Protein AF-A0A699SJ76-F1 (afdb_monomer_lite)

Sequence (118 aa):
DVRFDAKQRRVILQDGEIFVETGSHDDPRPFIVETDEGSMRALGTKFLVKRADDGTLLSVLQSAVAAHPQAADTEMILREGQQMLIQRHSLGPMLALAPGTDAWMRGGLEGVDADLAG

pLDDT: mean 82.83, std 18.73, range [30.7, 98.25]

InterPro domains:
  IPR006860 FecR protein [PF04773] (3-65)
  IPR012373 Fe(2+)-dicitrate sensor, transmembrane component [PTHR30273] (3-109)

Foldseek 3Di:
DWDDDPQAGEAEDEAAKDKDQDDDPPDVHWYWYDYQFWIKTDPHAIWMWHQDPQAIKIAGQAAWIWIDTQQDDDIDIDHHQWMWGGGNHDIGDIDGDDPCPCVVVVVDPPDDPPDDDD

Radius of gyration: 14.31 Å; chains: 1; bounding box: 29×28×50 Å

Secondary structure (DSSP, 8-state):
-EEE-SS-EEEE--SSEEEEE---TT--SPEEEE-SSEEEEESS-EEEEEEETTEEEEEEEESEEEEEETTS---EEEETTEEEEEETTEE---EEPPTTTTGGGGT-----------

Structure (mmCIF, N/CA/C/O backbone):
data_AF-A0A699SJ76-F1
#
_entry.id   AF-A0A699SJ76-F1
#
loop_
_atom_site.group_PDB
_atom_site.id
_atom_site.type_symbol
_atom_site.label_atom_id
_atom_site.label_alt_id
_atom_site.label_comp_id
_atom_site.label_asym_id
_atom_site.label_entity_id
_atom_site.label_seq_id
_atom_site.pdbx_PDB_ins_code
_atom_site.Cartn_x
_atom_site.Cartn_y
_atom_site.Cartn_z
_atom_site.occupancy
_atom_site.B_iso_or_equiv
_atom_site.auth_seq_id
_atom_site.auth_comp_id
_atom_site.auth_asym_id
_atom_site.auth_atom_id
_atom_site.pdbx_PDB_model_num
ATOM 1 N N . ASP A 1 1 ? -6.306 -12.095 -5.006 1.00 59.28 1 ASP A N 1
ATOM 2 C CA . ASP A 1 1 ? -6.164 -12.398 -6.450 1.00 59.28 1 ASP A CA 1
ATOM 3 C C . ASP A 1 1 ? -5.015 -11.548 -6.974 1.00 59.28 1 ASP A C 1
ATOM 5 O O . ASP A 1 1 ? -4.923 -10.388 -6.587 1.00 59.28 1 ASP A O 1
ATOM 9 N N . VAL A 1 2 ? -4.101 -12.098 -7.771 1.00 51.84 2 VAL A N 1
ATOM 10 C CA . VAL A 1 2 ? -2.972 -11.331 -8.324 1.00 51.84 2 VAL A CA 1
ATOM 11 C C . VAL A 1 2 ? -3.177 -11.227 -9.826 1.00 51.84 2 VAL A C 1
ATOM 13 O O . VAL A 1 2 ? -3.180 -12.239 -10.524 1.00 51.84 2 VAL A O 1
ATOM 16 N N . ARG A 1 3 ? -3.356 -10.002 -10.325 1.00 56.31 3 ARG A N 1
ATOM 17 C CA . ARG A 1 3 ? -3.606 -9.736 -11.743 1.00 56.31 3 ARG A CA 1
ATOM 18 C C . ARG A 1 3 ? -2.479 -8.898 -12.308 1.00 56.31 3 ARG A C 1
ATOM 20 O O . ARG A 1 3 ? -2.381 -7.699 -12.071 1.00 56.31 3 ARG A O 1
ATOM 27 N N . PHE A 1 4 ? -1.641 -9.529 -13.111 1.00 54.41 4 PHE A N 1
ATOM 28 C CA . PHE A 1 4 ? -0.688 -8.809 -13.939 1.00 54.41 4 PHE A CA 1
ATOM 29 C C . PHE A 1 4 ? -1.367 -8.483 -15.266 1.00 54.41 4 PHE A C 1
ATOM 31 O O . PHE A 1 4 ? -1.824 -9.390 -15.961 1.00 54.41 4 PHE A O 1
ATOM 38 N N . ASP A 1 5 ? -1.447 -7.204 -15.619 1.00 57.88 5 ASP A N 1
ATOM 39 C CA . ASP A 1 5 ? -1.862 -6.784 -16.955 1.00 57.88 5 ASP A CA 1
ATOM 40 C C . ASP A 1 5 ? -0.675 -6.138 -17.701 1.00 57.88 5 ASP A C 1
ATOM 42 O O . ASP A 1 5 ? 0.425 -5.964 -17.163 1.00 57.88 5 ASP A O 1
ATOM 46 N N . ALA A 1 6 ? -0.857 -5.832 -18.987 1.00 60.00 6 ALA A N 1
ATOM 47 C CA . ALA A 1 6 ? 0.210 -5.272 -19.818 1.00 60.00 6 ALA A CA 1
ATOM 48 C C . ALA A 1 6 ? 0.655 -3.856 -19.386 1.00 60.00 6 ALA A C 1
ATOM 50 O O . ALA A 1 6 ? 1.709 -3.397 -19.819 1.00 60.00 6 ALA A O 1
ATOM 51 N N . LYS A 1 7 ? -0.126 -3.159 -18.551 1.00 74.62 7 LYS A N 1
ATOM 52 C CA . LYS A 1 7 ? 0.078 -1.757 -18.157 1.00 74.62 7 LYS A CA 1
ATOM 53 C C . LYS A 1 7 ? 0.566 -1.603 -16.715 1.00 74.62 7 LYS A C 1
ATOM 55 O O . LYS A 1 7 ? 1.226 -0.615 -16.416 1.00 74.62 7 LYS A O 1
ATOM 60 N N . GLN A 1 8 ? 0.267 -2.554 -15.834 1.00 80.25 8 GLN A N 1
ATOM 61 C CA . GLN A 1 8 ? 0.563 -2.479 -14.402 1.00 80.25 8 GLN A CA 1
ATOM 62 C C . GLN A 1 8 ? 0.759 -3.870 -13.785 1.00 80.25 8 GLN A C 1
ATOM 64 O O . GLN A 1 8 ? 0.201 -4.878 -14.226 1.00 80.25 8 GLN A O 1
ATOM 69 N N . ARG A 1 9 ? 1.538 -3.911 -12.705 1.00 87.62 9 ARG A N 1
ATOM 70 C CA . ARG A 1 9 ? 1.672 -5.079 -11.834 1.00 87.62 9 ARG A CA 1
ATOM 71 C C . ARG A 1 9 ? 0.716 -4.887 -10.662 1.00 87.62 9 ARG A C 1
ATOM 73 O O . ARG A 1 9 ? 1.009 -4.084 -9.783 1.00 87.62 9 ARG A O 1
ATOM 80 N N . ARG A 1 10 ? -0.440 -5.557 -10.670 1.00 89.50 10 ARG A N 1
ATOM 81 C CA . ARG A 1 10 ? -1.492 -5.331 -9.673 1.00 89.50 10 ARG A CA 1
ATOM 82 C C . ARG A 1 10 ? -1.714 -6.546 -8.774 1.00 89.50 10 ARG A C 1
ATOM 84 O O . ARG A 1 10 ? -1.878 -7.675 -9.235 1.00 89.50 10 ARG A O 1
ATOM 91 N N . VAL A 1 11 ? -1.773 -6.295 -7.475 1.00 90.50 11 VAL A N 1
ATOM 92 C CA . VAL A 1 11 ? -2.158 -7.265 -6.446 1.00 90.50 11 VAL A CA 1
ATOM 93 C C . VAL A 1 11 ? -3.460 -6.791 -5.817 1.00 90.50 11 VAL A C 1
ATOM 95 O O . VAL A 1 11 ? -3.528 -5.654 -5.373 1.00 90.50 11 VAL A O 1
ATOM 98 N N . ILE A 1 12 ? -4.479 -7.649 -5.763 1.00 94.06 12 ILE A N 1
ATOM 99 C CA . ILE A 1 12 ? -5.723 -7.374 -5.035 1.00 94.06 12 ILE A CA 1
ATOM 100 C C . ILE A 1 12 ? -5.686 -8.178 -3.736 1.00 94.06 12 ILE A C 1
ATOM 102 O O . ILE A 1 12 ? -5.793 -9.416 -3.755 1.00 94.06 12 ILE A O 1
ATOM 106 N N . LEU A 1 13 ? -5.518 -7.469 -2.622 1.00 92.31 13 LEU A N 1
ATOM 107 C CA . LEU A 1 13 ? -5.519 -8.023 -1.277 1.00 92.31 13 LEU A CA 1
ATOM 108 C C . LEU A 1 13 ? -6.941 -7.971 -0.716 1.00 92.31 13 LEU A C 1
ATOM 110 O O . LEU A 1 13 ? -7.435 -6.908 -0.357 1.00 92.31 13 LEU A O 1
ATOM 114 N N . GLN A 1 14 ? -7.578 -9.137 -0.651 1.00 91.25 14 GLN A N 1
ATOM 115 C CA . GLN A 1 14 ? -8.941 -9.268 -0.130 1.00 91.25 14 GLN A CA 1
ATOM 116 C C . GLN A 1 14 ? -8.954 -9.351 1.401 1.00 91.25 14 GLN A C 1
ATOM 118 O O . GLN A 1 14 ? -9.773 -8.713 2.052 1.00 91.25 14 GLN A O 1
ATOM 123 N N . ASP A 1 15 ? -8.017 -10.110 1.973 1.00 88.06 15 ASP A N 1
ATOM 124 C CA . ASP A 1 15 ? -7.907 -10.335 3.413 1.00 88.06 15 ASP A CA 1
ATOM 125 C C . ASP A 1 15 ? -6.446 -10.577 3.829 1.00 88.06 15 ASP A C 1
ATOM 127 O O . ASP A 1 15 ? -5.609 -10.921 2.986 1.00 88.06 15 ASP A O 1
ATOM 131 N N . GLY A 1 16 ? -6.153 -10.411 5.120 1.00 90.88 16 GLY A N 1
ATOM 132 C CA . GLY A 1 16 ? -4.851 -10.691 5.718 1.00 90.88 16 GLY A CA 1
ATOM 133 C C . GLY A 1 16 ? -3.809 -9.599 5.477 1.00 90.88 16 GLY A C 1
ATOM 134 O O . GLY A 1 16 ? -4.112 -8.405 5.446 1.00 90.88 16 GLY A O 1
ATOM 135 N N . GLU A 1 17 ? -2.550 -10.005 5.334 1.00 92.19 17 GLU A N 1
ATOM 136 C CA . GLU A 1 17 ? -1.418 -9.094 5.179 1.00 92.19 17 GLU A CA 1
ATOM 137 C C . GLU A 1 17 ? -0.422 -9.586 4.130 1.00 92.19 17 GLU A C 1
ATOM 139 O O . GLU A 1 17 ? -0.268 -10.788 3.902 1.00 92.19 17 GLU A O 1
ATOM 144 N N . ILE A 1 18 ? 0.256 -8.642 3.477 1.00 89.44 18 ILE A N 1
ATOM 145 C CA . ILE A 1 18 ? 1.327 -8.922 2.522 1.00 89.44 18 ILE A CA 1
ATOM 146 C C . ILE A 1 18 ? 2.506 -7.987 2.743 1.00 89.44 18 ILE A C 1
ATOM 148 O O . ILE A 1 18 ? 2.348 -6.784 2.955 1.00 89.44 18 ILE A O 1
ATOM 152 N N . PHE A 1 19 ? 3.703 -8.539 2.593 1.00 91.19 19 PHE A N 1
ATOM 153 C CA . PHE A 1 19 ? 4.914 -7.758 2.404 1.00 91.19 19 PHE A CA 1
ATOM 154 C C . PHE A 1 19 ? 5.251 -7.679 0.922 1.00 91.19 19 PHE A C 1
ATOM 156 O O . PHE A 1 19 ? 5.243 -8.682 0.205 1.00 91.19 19 PHE A O 1
ATOM 163 N N . VAL A 1 20 ? 5.543 -6.467 0.471 1.00 90.94 20 VAL A N 1
ATOM 164 C CA . VAL A 1 20 ? 5.901 -6.174 -0.907 1.00 90.94 20 VAL A CA 1
ATOM 165 C C . VAL A 1 20 ? 7.324 -5.653 -0.933 1.00 90.94 20 VAL A C 1
ATOM 167 O O . VAL A 1 20 ? 7.643 -4.644 -0.311 1.00 90.94 20 VAL A O 1
ATOM 170 N N . GLU A 1 21 ? 8.153 -6.313 -1.730 1.00 90.62 21 GLU A N 1
ATOM 171 C CA . GLU A 1 21 ? 9.466 -5.831 -2.133 1.00 90.62 21 GLU A CA 1
ATOM 172 C C . GLU A 1 21 ? 9.494 -5.753 -3.658 1.00 90.62 21 GLU A C 1
ATOM 174 O O . GLU A 1 21 ? 9.421 -6.766 -4.357 1.00 90.62 21 GLU A O 1
ATOM 179 N N . THR A 1 22 ? 9.555 -4.534 -4.193 1.00 84.31 22 THR A N 1
ATOM 180 C CA . THR A 1 22 ? 9.661 -4.332 -5.640 1.00 84.31 22 THR A CA 1
ATOM 181 C C . THR A 1 22 ? 11.130 -4.305 -6.051 1.00 84.31 22 THR A C 1
ATOM 183 O O . THR A 1 22 ? 11.866 -3.420 -5.617 1.00 84.31 22 THR A O 1
ATOM 186 N N . GLY A 1 23 ? 11.548 -5.252 -6.898 1.00 70.06 23 GLY A N 1
ATOM 187 C CA . GLY A 1 23 ? 12.893 -5.284 -7.488 1.00 70.06 23 GLY A CA 1
ATOM 188 C C . GLY A 1 23 ? 13.173 -4.152 -8.493 1.00 70.06 23 GLY A C 1
ATOM 189 O O . GLY A 1 23 ? 12.299 -3.331 -8.772 1.00 70.06 23 GLY A O 1
ATOM 190 N N . SER A 1 24 ? 14.409 -4.135 -9.016 1.00 58.44 24 SER A N 1
ATOM 191 C CA . SER A 1 24 ? 15.052 -3.072 -9.816 1.00 58.44 24 SER A CA 1
ATOM 192 C C . SER A 1 24 ? 14.197 -2.375 -10.884 1.00 58.44 24 SER A C 1
ATOM 194 O O . SER A 1 24 ? 13.286 -2.949 -11.475 1.00 58.44 24 SER A O 1
ATOM 196 N N . HIS A 1 25 ? 14.583 -1.121 -11.155 1.00 60.03 25 HIS A N 1
ATOM 197 C CA . HIS A 1 25 ? 13.948 -0.102 -12.007 1.00 60.03 25 HIS A CA 1
ATOM 198 C C . HIS A 1 25 ? 13.723 -0.476 -13.493 1.00 60.03 25 HIS A C 1
ATOM 200 O O . HIS A 1 25 ? 13.282 0.373 -14.265 1.00 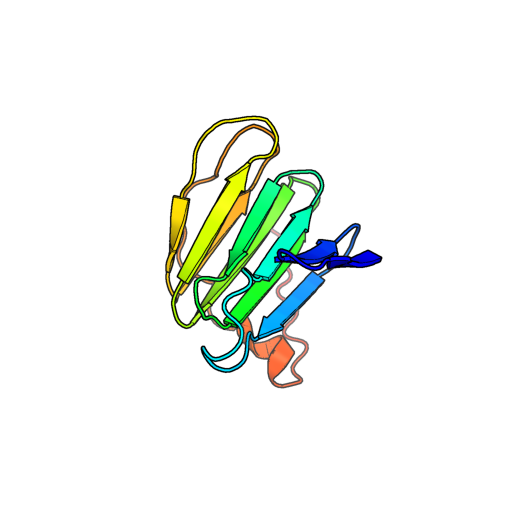60.03 25 HIS A O 1
ATOM 206 N N . ASP A 1 26 ? 14.002 -1.712 -13.909 1.00 68.88 26 ASP A N 1
ATOM 207 C CA . ASP A 1 26 ? 13.987 -2.127 -15.319 1.00 68.88 26 ASP A CA 1
ATOM 208 C C . ASP A 1 26 ? 12.580 -2.461 -15.844 1.00 68.88 26 ASP A C 1
ATOM 210 O O . ASP A 1 26 ? 12.362 -2.495 -17.055 1.00 68.88 26 ASP A O 1
ATOM 214 N N . ASP A 1 27 ? 11.607 -2.681 -14.951 1.00 76.81 27 ASP A N 1
ATOM 215 C CA . ASP A 1 27 ? 10.192 -2.788 -15.322 1.00 76.81 27 ASP A CA 1
ATOM 216 C C . ASP A 1 27 ? 9.475 -1.453 -15.051 1.00 76.81 27 ASP A C 1
ATOM 218 O O . ASP A 1 27 ? 9.170 -1.150 -13.889 1.00 76.81 27 ASP A O 1
ATOM 222 N N . PRO A 1 28 ? 9.165 -0.655 -16.093 1.00 78.88 28 PRO A N 1
ATOM 223 C CA . PRO A 1 28 ? 8.544 0.658 -15.933 1.00 78.88 28 PRO A CA 1
ATOM 224 C C . PRO A 1 28 ? 7.077 0.576 -15.490 1.00 78.88 28 PRO A C 1
ATOM 226 O O . PRO A 1 28 ? 6.463 1.604 -15.202 1.00 78.88 28 PRO A O 1
ATOM 229 N N . ARG A 1 29 ? 6.476 -0.622 -15.452 1.00 85.56 29 ARG A N 1
ATOM 230 C CA . ARG A 1 29 ? 5.078 -0.782 -15.048 1.00 85.56 29 ARG A CA 1
ATOM 231 C C . ARG A 1 29 ? 4.932 -0.509 -13.548 1.00 85.56 29 ARG A C 1
ATOM 233 O O . ARG A 1 29 ? 5.624 -1.151 -12.744 1.00 85.56 29 ARG A O 1
ATOM 240 N N . PRO A 1 30 ? 4.000 0.366 -13.131 1.00 88.50 30 PRO A N 1
ATOM 241 C CA . PRO A 1 30 ? 3.759 0.618 -11.719 1.00 88.50 30 PRO A CA 1
ATOM 242 C C . PRO A 1 30 ? 3.330 -0.672 -11.020 1.00 88.50 30 PRO A C 1
ATOM 244 O O . PRO A 1 30 ? 2.585 -1.482 -11.581 1.00 88.50 30 PRO A O 1
ATOM 247 N N . PHE A 1 31 ? 3.813 -0.856 -9.794 1.00 91.25 31 PHE A N 1
ATOM 248 C CA . PHE A 1 31 ? 3.320 -1.898 -8.905 1.00 91.25 31 PHE A CA 1
ATOM 249 C C . PHE A 1 31 ? 2.254 -1.299 -7.992 1.00 91.25 31 PHE A C 1
ATOM 251 O O . PHE A 1 31 ? 2.513 -0.294 -7.330 1.00 91.25 31 PHE A O 1
ATOM 258 N N . ILE A 1 32 ? 1.064 -1.893 -7.984 1.00 94.12 32 ILE A N 1
ATOM 259 C CA . ILE A 1 32 ? -0.102 -1.398 -7.252 1.00 94.12 32 ILE A CA 1
ATOM 260 C C . ILE A 1 32 ? -0.664 -2.530 -6.399 1.00 94.12 32 ILE A C 1
ATOM 262 O O . ILE A 1 32 ? -0.946 -3.614 -6.909 1.00 94.12 32 ILE A O 1
ATOM 266 N N . VAL A 1 33 ? -0.856 -2.265 -5.114 1.00 95.38 33 VAL A N 1
ATOM 267 C CA . VAL A 1 33 ? -1.698 -3.084 -4.241 1.00 95.38 33 VAL A CA 1
ATOM 268 C C . VAL A 1 33 ? -3.050 -2.401 -4.126 1.00 95.38 33 VAL A C 1
ATOM 270 O O . VAL A 1 33 ? -3.106 -1.200 -3.884 1.00 95.38 33 VAL A O 1
ATOM 273 N N . GLU A 1 34 ? -4.125 -3.152 -4.296 1.00 96.50 34 GLU A N 1
ATOM 274 C CA . GLU A 1 34 ? -5.490 -2.676 -4.113 1.00 96.50 34 GLU A CA 1
ATOM 275 C C . GLU A 1 34 ? -6.196 -3.444 -3.011 1.00 96.50 34 GLU A C 1
ATOM 277 O O . GLU A 1 34 ? -6.002 -4.653 -2.853 1.00 96.50 34 GLU A O 1
ATOM 282 N N . THR A 1 35 ? -7.040 -2.717 -2.294 1.00 96.62 35 THR A N 1
ATOM 283 C CA . THR A 1 35 ? -7.963 -3.217 -1.284 1.00 96.62 35 THR A CA 1
ATOM 284 C C . THR A 1 35 ? -9.325 -2.539 -1.451 1.00 96.62 35 THR A C 1
ATOM 286 O O . THR A 1 35 ? -9.490 -1.670 -2.309 1.00 96.62 35 THR A O 1
ATOM 289 N N . ASP A 1 36 ? -10.310 -2.895 -0.623 1.00 95.56 36 ASP A N 1
ATOM 290 C CA . ASP A 1 36 ? -11.634 -2.257 -0.669 1.00 95.56 36 ASP A CA 1
ATOM 291 C C . ASP A 1 36 ? -11.605 -0.767 -0.272 1.00 95.56 36 ASP A C 1
ATOM 293 O O . ASP A 1 36 ? -12.493 0.000 -0.668 1.00 95.56 36 ASP A O 1
ATOM 297 N N . GLU A 1 37 ? -10.594 -0.331 0.492 1.00 98.06 37 GLU A N 1
ATOM 298 C CA . GLU A 1 37 ? -10.482 1.062 0.934 1.00 98.06 37 GLU A CA 1
ATOM 299 C C . GLU A 1 37 ? -9.610 1.932 0.041 1.00 98.06 37 GLU A C 1
ATOM 301 O O . GLU A 1 37 ? -9.741 3.154 0.109 1.00 98.06 37 GLU A O 1
ATOM 306 N N . GLY A 1 38 ? -8.752 1.362 -0.804 1.00 97.25 38 GLY A N 1
ATOM 307 C CA . GLY A 1 38 ? -7.909 2.173 -1.669 1.00 97.25 38 GLY A CA 1
ATOM 308 C C . GLY A 1 38 ? -6.829 1.412 -2.418 1.00 97.25 38 GLY A C 1
ATOM 309 O O . GLY A 1 38 ? -6.796 0.183 -2.475 1.00 97.25 38 GLY A O 1
ATOM 310 N N . SER A 1 39 ? -5.928 2.187 -3.012 1.00 97.50 39 SER A N 1
ATOM 311 C CA . SER A 1 39 ? -4.787 1.684 -3.762 1.00 97.50 39 SER A CA 1
ATOM 312 C C . SER A 1 39 ? -3.477 2.278 -3.257 1.00 97.50 39 SER A C 1
ATOM 314 O O . SER A 1 39 ? -3.399 3.437 -2.843 1.00 97.50 39 SER A O 1
ATOM 316 N N . MET A 1 40 ? -2.434 1.456 -3.304 1.00 97.31 40 MET A N 1
ATOM 317 C CA . MET A 1 40 ? -1.085 1.790 -2.879 1.00 97.31 40 MET A CA 1
ATOM 318 C C . MET A 1 40 ? -0.128 1.506 -4.026 1.00 97.31 40 MET A C 1
ATOM 320 O O . MET A 1 40 ? 0.071 0.355 -4.420 1.00 97.31 40 MET A O 1
ATOM 324 N N . ARG A 1 41 ? 0.472 2.560 -4.574 1.00 96.06 41 ARG A N 1
ATOM 325 C CA . ARG A 1 41 ? 1.405 2.493 -5.696 1.00 96.06 41 ARG A CA 1
ATOM 326 C C . ARG A 1 41 ? 2.837 2.627 -5.199 1.00 96.06 41 ARG A C 1
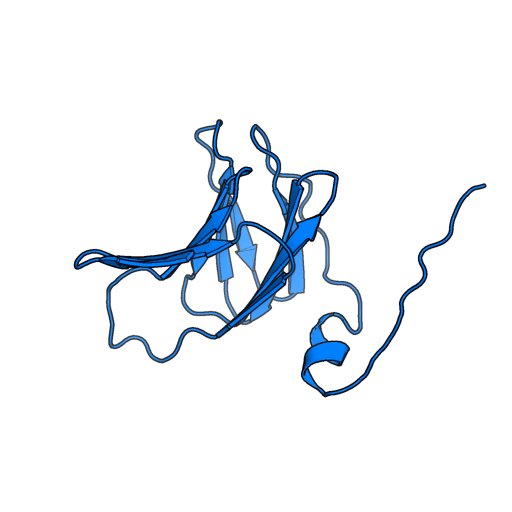ATOM 328 O O . ARG A 1 41 ? 3.225 3.647 -4.631 1.00 96.06 41 ARG A O 1
ATOM 335 N N . ALA A 1 42 ? 3.635 1.599 -5.453 1.00 93.44 42 ALA A N 1
ATOM 336 C CA . ALA A 1 42 ? 5.042 1.578 -5.089 1.00 93.44 42 ALA A CA 1
ATOM 337 C C . ALA A 1 42 ? 5.836 2.591 -5.931 1.00 93.44 42 ALA A C 1
ATOM 339 O O . ALA A 1 42 ? 5.715 2.609 -7.158 1.00 93.44 42 ALA A O 1
ATOM 340 N N . LEU A 1 43 ? 6.694 3.388 -5.284 1.00 91.00 43 LEU A N 1
ATOM 341 C CA . LEU A 1 43 ? 7.645 4.292 -5.949 1.00 91.00 43 LEU A CA 1
ATOM 342 C C . LEU A 1 43 ? 9.076 3.707 -5.983 1.00 91.00 43 LEU A C 1
ATOM 344 O O . LEU A 1 43 ? 10.039 4.430 -6.216 1.00 91.00 43 LEU A O 1
ATOM 348 N N . GLY A 1 44 ? 9.201 2.391 -5.760 1.00 72.44 44 GLY A N 1
ATOM 349 C CA . GLY A 1 44 ? 10.455 1.636 -5.638 1.00 72.44 44 GLY A CA 1
ATOM 350 C C . GLY A 1 44 ? 10.800 1.396 -4.173 1.00 72.44 44 GLY A C 1
ATOM 351 O O . GLY A 1 44 ? 11.471 2.226 -3.570 1.00 72.44 44 GLY A O 1
ATOM 352 N N . THR A 1 45 ? 10.271 0.331 -3.561 1.00 78.44 45 THR A N 1
ATOM 353 C CA . THR A 1 45 ? 10.148 0.275 -2.092 1.00 78.44 45 THR A CA 1
ATOM 354 C C . THR A 1 45 ? 9.945 -1.138 -1.525 1.00 78.44 45 THR A C 1
ATOM 356 O O . THR A 1 45 ? 9.593 -2.080 -2.243 1.00 78.44 45 THR A O 1
ATOM 359 N N . LYS A 1 46 ? 10.168 -1.237 -0.208 1.00 91.94 46 LYS A N 1
ATOM 360 C CA . LYS A 1 46 ? 9.703 -2.301 0.682 1.00 91.94 46 LYS A CA 1
ATOM 361 C C . LYS A 1 46 ? 8.596 -1.750 1.582 1.00 91.94 46 LYS A C 1
ATOM 363 O O . LYS A 1 46 ? 8.805 -0.736 2.252 1.00 91.94 46 LYS A O 1
ATOM 368 N N . PHE A 1 47 ? 7.443 -2.408 1.628 1.00 94.00 47 PHE A N 1
ATOM 369 C CA . PHE A 1 47 ? 6.315 -1.986 2.462 1.00 94.00 47 PHE A CA 1
ATOM 370 C C . PHE A 1 47 ? 5.411 -3.161 2.842 1.00 94.00 47 PHE A C 1
ATOM 372 O O . PHE A 1 47 ? 5.406 -4.201 2.185 1.00 94.00 47 PHE A O 1
ATOM 379 N N . LEU A 1 48 ? 4.645 -2.980 3.914 1.00 94.12 48 LEU A N 1
ATOM 380 C CA . LEU A 1 48 ? 3.627 -3.907 4.394 1.00 94.12 48 LEU A CA 1
ATOM 381 C C . LEU A 1 48 ? 2.242 -3.301 4.156 1.00 94.12 48 LEU A C 1
ATOM 383 O O . LEU A 1 48 ? 2.027 -2.106 4.372 1.00 94.12 48 LEU A O 1
ATOM 387 N N . VAL A 1 49 ? 1.312 -4.145 3.723 1.00 95.12 49 VAL A N 1
ATOM 388 C CA . VAL A 1 49 ? -0.112 -3.826 3.626 1.00 95.12 49 VAL A CA 1
ATOM 389 C C . VAL A 1 49 ? -0.873 -4.847 4.450 1.00 95.12 49 VAL A C 1
ATOM 391 O O . VAL A 1 49 ? -0.749 -6.045 4.198 1.00 95.12 49 VAL A O 1
ATOM 394 N N . LYS A 1 50 ? -1.672 -4.376 5.404 1.00 94.25 50 LYS A N 1
ATOM 395 C CA . LYS A 1 50 ? -2.500 -5.217 6.267 1.00 94.25 50 LYS A CA 1
ATOM 396 C C . LYS A 1 50 ? -3.955 -4.768 6.216 1.00 94.25 50 LYS A C 1
ATOM 398 O O . LYS A 1 50 ? -4.242 -3.580 6.349 1.00 94.25 50 LYS A O 1
ATOM 403 N N . ARG A 1 51 ? -4.866 -5.723 6.040 1.00 93.81 51 ARG A N 1
ATOM 404 C CA . ARG A 1 51 ? -6.307 -5.536 6.237 1.00 93.81 51 ARG A CA 1
ATOM 405 C C . ARG A 1 51 ? -6.579 -5.500 7.744 1.00 93.81 51 ARG A C 1
ATOM 407 O O . ARG A 1 51 ? -6.108 -6.372 8.475 1.00 93.81 51 ARG A O 1
ATOM 414 N N . ALA A 1 52 ? -7.277 -4.471 8.199 1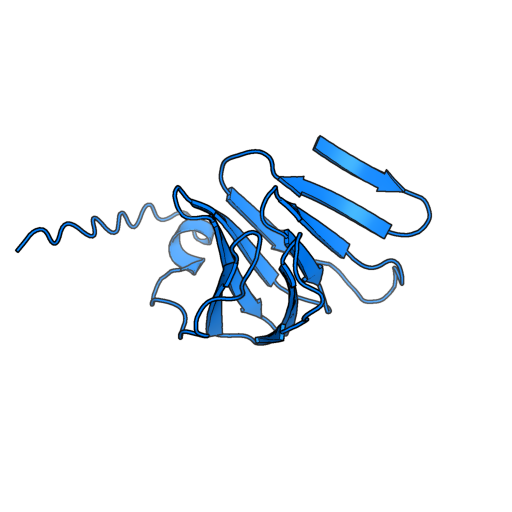.00 88.56 52 ALA A N 1
ATOM 415 C CA . ALA A 1 52 ? -7.720 -4.286 9.575 1.00 88.56 52 ALA A CA 1
ATOM 416 C C . ALA A 1 52 ? -9.235 -4.030 9.591 1.00 88.56 52 ALA A C 1
ATOM 418 O O . ALA A 1 52 ? -9.834 -3.754 8.550 1.00 88.56 52 ALA A O 1
ATOM 419 N N . ASP A 1 53 ? -9.854 -4.108 10.767 1.00 87.25 53 ASP A N 1
ATOM 420 C CA . ASP A 1 53 ? -11.308 -3.943 10.905 1.00 87.25 53 ASP A CA 1
ATOM 421 C C . ASP A 1 53 ? -11.792 -2.544 10.482 1.00 87.25 53 ASP A C 1
ATOM 423 O O . ASP A 1 53 ? -12.929 -2.371 10.044 1.00 87.25 53 ASP A O 1
ATOM 427 N N . ASP A 1 54 ? -10.925 -1.536 10.598 1.00 90.25 54 ASP A N 1
ATOM 428 C CA . ASP A 1 54 ? -11.214 -0.125 10.350 1.00 90.25 54 ASP A CA 1
ATOM 429 C C . ASP A 1 54 ? -10.638 0.417 9.029 1.00 90.25 54 ASP A C 1
ATOM 431 O O . ASP A 1 54 ? -10.855 1.594 8.706 1.00 90.25 54 ASP A O 1
ATOM 435 N N . GLY A 1 55 ? -9.951 -0.425 8.247 1.00 96.44 55 GLY A N 1
ATOM 436 C CA . GLY A 1 55 ? -9.412 -0.080 6.934 1.00 96.44 55 GLY A CA 1
ATOM 437 C C . GLY A 1 55 ? -8.165 -0.872 6.534 1.00 96.44 55 GLY A C 1
ATOM 438 O O . GLY A 1 55 ? -7.964 -2.026 6.907 1.00 96.44 55 GLY A O 1
ATOM 439 N N . THR A 1 56 ? -7.298 -0.237 5.750 1.00 97.88 56 THR A N 1
ATOM 440 C CA . THR A 1 56 ? -6.032 -0.816 5.295 1.00 97.88 56 THR A CA 1
ATOM 441 C C . THR A 1 56 ? -4.868 -0.072 5.927 1.00 97.88 56 THR A C 1
ATOM 443 O O . THR A 1 56 ? -4.661 1.109 5.653 1.00 97.88 56 THR A O 1
ATOM 446 N N . LEU A 1 57 ? -4.069 -0.761 6.739 1.00 96.88 57 LEU A N 1
ATOM 447 C CA . LEU A 1 57 ? -2.846 -0.204 7.301 1.00 96.88 57 LEU A CA 1
ATOM 448 C C . LEU A 1 57 ? -1.698 -0.355 6.294 1.00 96.88 57 LEU A C 1
ATOM 450 O O . LEU A 1 57 ? -1.309 -1.471 5.938 1.00 96.88 57 LEU A O 1
ATOM 454 N N . LEU A 1 58 ? -1.156 0.777 5.843 1.00 96.50 58 LEU A N 1
ATOM 455 C CA . LEU A 1 58 ? 0.044 0.850 5.013 1.00 96.50 58 LEU A CA 1
ATOM 456 C C . LEU A 1 58 ? 1.242 1.241 5.879 1.00 96.50 58 LEU A C 1
ATOM 458 O O . LEU A 1 58 ? 1.212 2.284 6.527 1.00 96.50 58 LEU A O 1
ATOM 462 N N . SER A 1 59 ? 2.312 0.450 5.806 1.00 95.81 59 SER A N 1
ATOM 463 C CA . SER A 1 59 ? 3.551 0.631 6.567 1.00 95.81 59 SER A CA 1
ATOM 464 C C . SER A 1 59 ? 4.760 0.632 5.632 1.00 95.81 59 SER A C 1
ATOM 466 O O . SER A 1 59 ? 5.074 -0.391 5.022 1.00 95.81 59 SER A O 1
ATOM 468 N N . VAL A 1 60 ? 5.453 1.767 5.495 1.00 94.81 60 VAL A N 1
ATOM 469 C CA . VAL A 1 60 ? 6.550 1.940 4.526 1.00 94.81 60 VAL A CA 1
ATOM 470 C C . VAL A 1 60 ? 7.905 1.747 5.194 1.00 94.81 60 VAL A C 1
ATOM 472 O O . VAL A 1 60 ? 8.340 2.544 6.023 1.00 94.81 60 VAL A O 1
ATOM 475 N N . LEU A 1 61 ? 8.599 0.688 4.788 1.00 92.50 61 LEU A N 1
ATOM 476 C CA . LEU A 1 61 ? 9.843 0.241 5.414 1.00 92.50 61 LEU A CA 1
ATOM 477 C C . LEU A 1 61 ? 11.087 0.779 4.708 1.00 92.50 61 LEU A C 1
ATOM 479 O O . LEU A 1 61 ? 12.146 0.847 5.314 1.00 92.50 61 LEU A O 1
ATOM 483 N N . GLN A 1 62 ? 10.973 1.150 3.433 1.00 91.81 62 GLN A N 1
ATOM 484 C CA . GLN A 1 62 ? 12.071 1.736 2.665 1.00 91.81 62 GLN A CA 1
ATOM 485 C C . GLN A 1 62 ? 11.523 2.615 1.542 1.00 91.81 62 GLN A C 1
ATOM 487 O O . GLN A 1 62 ? 10.554 2.225 0.901 1.00 91.81 62 GLN A O 1
ATOM 492 N N . SER A 1 63 ? 12.168 3.737 1.214 1.00 92.94 63 SER A N 1
ATOM 493 C CA . SER A 1 63 ? 11.774 4.611 0.090 1.00 92.94 63 SER A CA 1
ATOM 494 C C . SER A 1 63 ? 10.369 5.219 0.264 1.00 92.94 63 SER A C 1
ATOM 496 O O . SER A 1 63 ? 10.166 5.952 1.233 1.00 92.94 63 SER A O 1
ATOM 498 N N . ALA A 1 64 ? 9.423 5.006 -0.662 1.00 94.81 64 ALA A N 1
ATOM 499 C CA . ALA A 1 64 ? 8.111 5.644 -0.621 1.00 94.81 64 ALA A CA 1
ATOM 500 C C . ALA A 1 64 ? 6.988 4.871 -1.342 1.00 94.81 64 ALA A C 1
ATOM 502 O O . ALA A 1 64 ? 7.215 4.163 -2.329 1.00 94.81 64 ALA A O 1
ATOM 503 N N . VAL A 1 65 ? 5.754 5.085 -0.877 1.00 96.88 65 VAL A N 1
ATOM 504 C CA . VAL A 1 65 ? 4.500 4.560 -1.439 1.00 96.88 65 VAL A CA 1
ATOM 505 C C . VAL A 1 65 ? 3.496 5.703 -1.570 1.00 96.88 65 VAL A C 1
ATOM 507 O O . VAL A 1 65 ? 3.293 6.459 -0.624 1.00 96.88 65 VAL A O 1
ATOM 510 N N . ALA A 1 66 ? 2.848 5.821 -2.727 1.00 97.56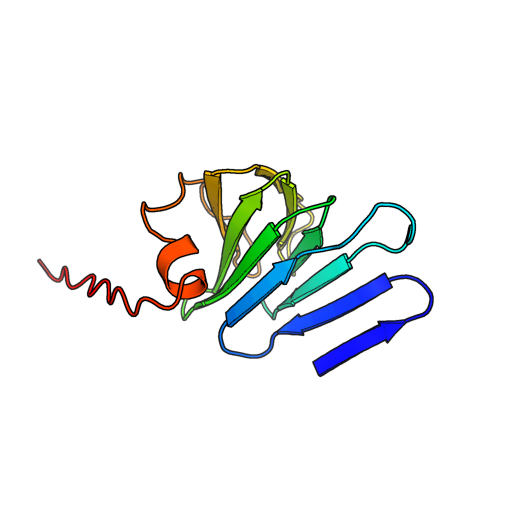 66 ALA A N 1
ATOM 511 C CA . ALA A 1 66 ? 1.697 6.702 -2.901 1.00 97.56 66 ALA A CA 1
ATOM 512 C C . ALA A 1 66 ? 0.408 5.958 -2.523 1.00 97.56 66 ALA A C 1
ATOM 514 O O . ALA A 1 66 ? 0.185 4.849 -3.005 1.00 97.56 66 ALA A O 1
ATOM 515 N N . ALA A 1 67 ? -0.424 6.553 -1.674 1.00 98.00 67 ALA A N 1
ATOM 516 C CA . ALA A 1 67 ? -1.689 6.006 -1.199 1.00 98.00 67 ALA A CA 1
ATOM 517 C C . ALA A 1 67 ? -2.861 6.860 -1.686 1.00 98.00 67 ALA A C 1
ATOM 519 O O . ALA A 1 67 ? -2.824 8.086 -1.573 1.00 98.00 67 ALA A O 1
ATOM 520 N N . HIS A 1 68 ? -3.901 6.198 -2.186 1.00 98.25 68 HIS A N 1
ATOM 521 C CA . HIS A 1 68 ? -5.109 6.825 -2.703 1.00 98.25 68 HIS A CA 1
ATOM 522 C C . HIS A 1 68 ? -6.343 6.094 -2.152 1.00 98.25 68 HIS A C 1
ATOM 524 O O . HIS A 1 68 ? -6.468 4.886 -2.373 1.00 98.25 68 HIS A O 1
ATOM 530 N N . PRO A 1 69 ? -7.266 6.773 -1.451 1.00 97.75 69 PRO A N 1
ATOM 531 C CA . PRO A 1 69 ? -8.492 6.157 -0.959 1.00 97.75 69 PRO A CA 1
ATOM 532 C C . PRO A 1 69 ? -9.462 5.895 -2.120 1.00 97.75 69 PRO A C 1
ATOM 534 O O . PRO A 1 69 ? -9.448 6.582 -3.136 1.00 97.75 69 PRO A O 1
ATOM 537 N N . GLN A 1 70 ? -10.331 4.900 -1.998 1.00 97.50 70 GLN A N 1
ATOM 538 C CA . GLN A 1 70 ? -11.154 4.438 -3.120 1.00 97.50 70 GLN A CA 1
ATOM 539 C C . GLN A 1 70 ? -12.240 5.440 -3.553 1.00 97.50 70 GLN A C 1
ATOM 541 O O . GLN A 1 70 ? -12.631 5.469 -4.718 1.00 97.50 70 GLN A O 1
ATOM 546 N N . ALA A 1 71 ? -12.768 6.232 -2.620 1.00 96.75 71 ALA A N 1
ATOM 547 C CA . ALA A 1 71 ? -13.918 7.114 -2.823 1.00 96.75 71 ALA A CA 1
ATOM 548 C C . ALA A 1 71 ? -13.598 8.606 -2.623 1.00 96.75 71 ALA A C 1
ATOM 550 O O . ALA A 1 71 ? -14.519 9.411 -2.483 1.00 96.75 71 ALA A O 1
ATOM 551 N N . ALA A 1 72 ? -12.318 8.988 -2.616 1.00 94.50 72 ALA A N 1
ATOM 552 C CA . ALA A 1 72 ? -11.899 10.386 -2.635 1.00 94.50 72 ALA A CA 1
ATOM 553 C C . ALA A 1 72 ? -10.724 10.582 -3.601 1.00 94.50 72 ALA A C 1
ATOM 555 O O . ALA A 1 72 ? -9.882 9.704 -3.733 1.00 94.50 72 ALA A O 1
ATOM 556 N N . ASP A 1 73 ? -10.681 11.736 -4.267 1.00 93.88 73 ASP A N 1
ATOM 557 C CA . ASP A 1 73 ? -9.648 12.095 -5.248 1.00 93.88 73 ASP A CA 1
ATOM 558 C C . ASP A 1 73 ? -8.489 12.813 -4.543 1.00 93.88 73 ASP A C 1
ATOM 560 O O . ASP A 1 73 ? -8.328 14.032 -4.606 1.00 93.88 73 ASP A O 1
ATOM 564 N N . THR A 1 74 ? -7.749 12.060 -3.731 1.00 94.00 74 THR A N 1
ATOM 565 C CA . THR A 1 74 ? -6.601 12.571 -2.981 1.00 94.00 74 THR A CA 1
ATOM 566 C C . THR A 1 74 ? -5.489 11.535 -2.962 1.00 94.00 74 THR A C 1
ATOM 568 O O . THR A 1 74 ? -5.740 10.340 -2.842 1.00 94.00 74 THR A O 1
ATOM 571 N N . GLU A 1 75 ? -4.245 11.987 -3.074 1.00 96.31 75 GLU A N 1
ATOM 572 C CA . GLU A 1 75 ? -3.067 11.128 -3.006 1.00 96.31 75 GLU A CA 1
ATOM 573 C C . GLU A 1 75 ? -2.132 11.646 -1.912 1.00 96.31 75 GLU A C 1
ATOM 575 O O . GLU A 1 75 ? -1.880 12.850 -1.807 1.00 96.31 75 GLU A O 1
ATOM 580 N N . MET A 1 76 ? -1.591 10.733 -1.107 1.00 97.69 76 MET A N 1
ATOM 581 C CA . MET A 1 76 ? -0.546 11.043 -0.135 1.00 97.69 76 MET A CA 1
ATOM 582 C C . MET A 1 76 ? 0.647 10.119 -0.325 1.00 97.69 76 MET A C 1
ATOM 584 O O . MET A 1 76 ? 0.493 8.911 -0.484 1.00 97.69 76 MET A O 1
ATOM 588 N N . ILE A 1 77 ? 1.851 10.685 -0.273 1.00 97.50 77 ILE A N 1
ATOM 589 C CA . ILE A 1 77 ? 3.090 9.912 -0.333 1.00 97.50 77 ILE A CA 1
ATOM 590 C C . ILE A 1 77 ? 3.571 9.642 1.087 1.00 97.50 77 ILE A C 1
ATOM 592 O O . ILE A 1 77 ? 3.942 10.571 1.806 1.00 97.50 77 ILE A O 1
ATOM 596 N N . LEU A 1 78 ? 3.610 8.364 1.452 1.00 96.88 78 LEU A N 1
ATOM 597 C CA . LEU A 1 78 ? 4.280 7.882 2.649 1.00 96.88 78 LEU A CA 1
ATOM 598 C C . LEU A 1 78 ? 5.727 7.548 2.319 1.00 96.88 78 LEU A C 1
ATOM 600 O O . LEU A 1 78 ? 6.027 6.963 1.278 1.00 96.88 78 LEU A O 1
ATOM 604 N N . ARG A 1 79 ? 6.619 7.914 3.226 1.00 96.06 79 ARG A N 1
ATOM 605 C CA . ARG A 1 79 ? 8.056 7.664 3.183 1.00 96.06 79 ARG A CA 1
ATOM 606 C C . ARG A 1 79 ? 8.439 6.602 4.202 1.00 96.06 79 ARG A C 1
ATOM 608 O O . ARG A 1 79 ? 7.664 6.248 5.082 1.00 96.06 79 ARG A O 1
ATOM 615 N N . GLU A 1 80 ? 9.663 6.121 4.079 1.00 94.50 80 GLU A N 1
ATOM 616 C CA . GLU A 1 80 ? 10.306 5.253 5.057 1.00 94.50 80 GLU A CA 1
ATOM 617 C C . GLU A 1 80 ? 10.080 5.706 6.506 1.00 94.50 80 GLU A C 1
ATOM 619 O O . GLU A 1 80 ? 10.177 6.893 6.829 1.00 94.50 80 GLU A O 1
ATOM 624 N N . GLY A 1 81 ? 9.775 4.743 7.376 1.00 94.06 81 GLY A N 1
ATOM 625 C CA . GLY A 1 81 ? 9.510 5.010 8.786 1.00 94.06 81 GLY A CA 1
ATOM 626 C C . GLY A 1 81 ? 8.086 5.493 9.061 1.00 94.06 81 GLY A C 1
ATOM 627 O O . GLY A 1 81 ? 7.788 5.819 10.208 1.00 94.06 81 GLY A O 1
ATOM 628 N N . GLN A 1 82 ? 7.211 5.552 8.051 1.00 95.94 82 GLN A N 1
ATOM 629 C CA . GLN A 1 82 ? 5.848 6.068 8.185 1.00 95.94 82 GLN A CA 1
ATOM 630 C C . GLN A 1 82 ? 4.789 4.986 7.976 1.00 95.94 82 GLN A C 1
ATOM 632 O O . GLN A 1 82 ? 4.961 4.055 7.185 1.00 95.94 82 GLN A O 1
ATOM 637 N N . GLN A 1 83 ? 3.668 5.158 8.669 1.00 96.50 83 GLN A N 1
ATOM 638 C CA . GLN A 1 83 ? 2.462 4.359 8.510 1.00 96.50 83 GLN A CA 1
ATOM 639 C C . GLN A 1 83 ? 1.207 5.226 8.469 1.00 96.50 83 GLN A C 1
ATOM 641 O O . GLN A 1 83 ? 1.200 6.358 8.960 1.00 96.50 83 GLN A O 1
ATOM 646 N N . MET A 1 84 ? 0.143 4.683 7.884 1.00 96.44 84 MET A N 1
ATOM 647 C CA . MET A 1 84 ? -1.155 5.343 7.796 1.00 96.44 84 MET A CA 1
ATOM 648 C C . MET A 1 84 ? -2.273 4.323 7.606 1.00 96.44 84 MET A C 1
ATOM 650 O O . MET A 1 84 ? -2.140 3.383 6.819 1.00 96.44 84 MET A O 1
ATOM 654 N N . LEU A 1 85 ? -3.393 4.559 8.289 1.00 97.44 85 LEU A N 1
ATOM 655 C CA . LEU A 1 85 ? -4.645 3.864 8.027 1.00 97.44 85 LEU A CA 1
ATOM 656 C C . LEU A 1 85 ? -5.353 4.513 6.832 1.00 97.44 85 LEU A C 1
ATOM 658 O O . LEU A 1 85 ? -5.654 5.709 6.843 1.00 97.44 85 LEU A O 1
ATOM 662 N N . ILE A 1 86 ? -5.620 3.720 5.804 1.00 98.19 86 ILE A N 1
ATOM 663 C CA . ILE A 1 86 ? -6.378 4.109 4.619 1.00 98.19 86 ILE A CA 1
ATOM 664 C C . ILE A 1 86 ? -7.807 3.624 4.805 1.00 98.19 86 ILE A C 1
ATOM 666 O O . ILE A 1 86 ? -8.052 2.436 5.010 1.00 98.19 86 ILE A O 1
ATOM 670 N N . GLN A 1 87 ? -8.751 4.548 4.700 1.00 97.88 87 GLN A N 1
ATOM 671 C CA . GLN A 1 87 ? -10.174 4.261 4.740 1.00 97.88 87 GLN A CA 1
ATOM 672 C C . GLN A 1 87 ? -10.797 4.632 3.404 1.00 97.88 87 GLN A C 1
ATOM 674 O O . GLN A 1 87 ? -10.275 5.453 2.650 1.00 97.88 87 GLN A O 1
ATOM 679 N N . ARG A 1 88 ? -11.970 4.064 3.121 1.00 96.88 88 ARG A N 1
ATOM 680 C CA . ARG A 1 88 ? -12.601 4.188 1.803 1.00 96.88 88 ARG A CA 1
ATOM 681 C C . ARG A 1 88 ? -12.765 5.635 1.325 1.00 96.88 88 ARG A C 1
ATOM 683 O O . ARG A 1 88 ? -12.714 5.870 0.126 1.00 96.88 88 ARG A O 1
ATOM 690 N N . HIS A 1 89 ? -12.948 6.592 2.234 1.00 97.44 89 HIS A N 1
ATOM 691 C CA . HIS A 1 89 ? -13.200 8.002 1.908 1.00 97.44 89 HIS A CA 1
ATOM 692 C C . HIS A 1 89 ? -12.120 8.956 2.442 1.00 97.44 89 HIS A C 1
ATOM 694 O O . HIS A 1 89 ? -12.256 10.168 2.287 1.00 97.44 89 HIS A O 1
ATOM 700 N N . SER A 1 90 ? -11.078 8.446 3.101 1.00 97.00 90 SER A N 1
ATOM 701 C CA . SER A 1 90 ? -10.113 9.284 3.813 1.00 97.00 90 SER A CA 1
ATOM 702 C C . SER A 1 90 ? -8.769 8.599 3.997 1.00 97.00 90 SER A C 1
ATOM 704 O O . SER A 1 90 ? -8.656 7.381 4.103 1.00 97.00 90 SER A O 1
ATOM 706 N N . LEU A 1 91 ? -7.739 9.429 4.091 1.00 97.44 91 LEU A N 1
ATOM 707 C CA . LEU A 1 91 ? -6.413 9.032 4.527 1.00 97.44 91 LEU A CA 1
ATOM 708 C C . LEU A 1 91 ? -6.259 9.490 5.978 1.00 97.44 91 LEU A C 1
ATOM 710 O O . LEU A 1 91 ? -6.532 10.652 6.291 1.00 97.44 91 LEU A O 1
ATOM 714 N N . GLY A 1 92 ? -5.904 8.564 6.867 1.00 95.31 92 GLY A N 1
ATOM 715 C CA . GLY A 1 92 ? -5.681 8.853 8.278 1.00 95.31 92 GLY A CA 1
ATOM 716 C C . GLY A 1 92 ? -4.454 9.743 8.518 1.00 95.31 92 GLY A C 1
ATOM 717 O O . GLY A 1 92 ? -3.751 10.126 7.580 1.00 95.31 92 GLY A O 1
ATOM 718 N N . PRO A 1 93 ? -4.159 10.084 9.782 1.00 95.25 93 PRO A N 1
ATOM 719 C CA . PRO A 1 93 ? -2.932 10.793 10.107 1.00 95.25 93 PRO A CA 1
ATOM 720 C C . PRO A 1 93 ? -1.706 9.945 9.748 1.00 95.25 93 PRO A C 1
ATOM 722 O O . PRO A 1 93 ? -1.696 8.724 9.905 1.00 95.25 93 PRO A O 1
ATOM 725 N N . MET A 1 94 ? -0.650 10.619 9.307 1.00 95.31 94 MET A N 1
ATOM 726 C CA . MET A 1 94 ? 0.648 10.001 9.070 1.00 95.31 94 MET A CA 1
ATOM 727 C C . MET A 1 94 ? 1.372 9.827 10.405 1.00 95.31 94 MET A C 1
ATOM 729 O O . MET A 1 94 ? 1.657 10.808 11.094 1.00 95.31 94 MET A O 1
ATOM 733 N N . LEU A 1 95 ? 1.661 8.582 10.771 1.00 94.38 95 LEU A N 1
ATOM 734 C CA . LEU A 1 95 ? 2.288 8.223 12.040 1.00 94.38 95 LEU A CA 1
ATOM 735 C C . LEU A 1 95 ? 3.671 7.615 11.805 1.00 94.38 95 LEU A C 1
ATOM 737 O O . LEU A 1 95 ? 3.958 7.084 10.733 1.00 94.38 95 LEU A O 1
ATOM 741 N N . ALA A 1 96 ? 4.530 7.673 12.821 1.00 92.81 96 ALA A N 1
ATOM 742 C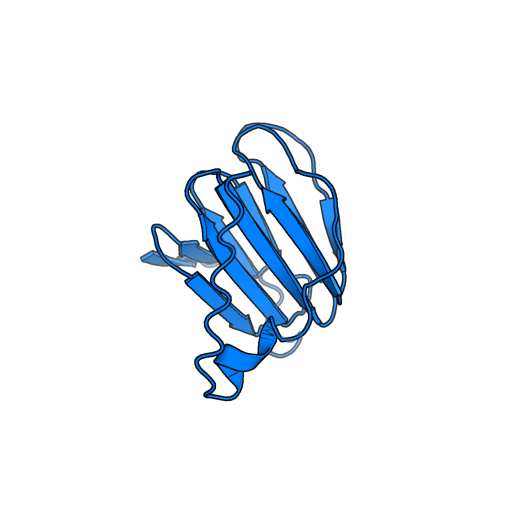 CA . ALA A 1 96 ? 5.781 6.923 12.813 1.00 92.81 96 ALA A CA 1
ATOM 743 C C . ALA A 1 96 ? 5.493 5.419 12.931 1.00 92.81 96 ALA A C 1
ATOM 745 O O . ALA A 1 96 ? 4.565 5.013 13.636 1.00 92.81 96 ALA A O 1
ATOM 746 N N . LEU A 1 97 ? 6.287 4.592 12.254 1.00 88.50 97 LEU A N 1
ATOM 747 C CA . LEU A 1 97 ? 6.231 3.141 12.398 1.00 88.50 97 LEU A CA 1
ATOM 748 C C . LEU A 1 97 ? 6.582 2.720 13.823 1.00 88.50 97 LEU A C 1
ATOM 750 O O . LEU A 1 97 ? 7.517 3.245 14.429 1.00 88.50 97 LEU A O 1
ATOM 754 N N . ALA A 1 98 ? 5.846 1.737 14.338 1.00 77.44 98 ALA A N 1
ATOM 755 C CA . ALA A 1 98 ? 6.174 1.139 15.620 1.00 77.44 98 ALA A CA 1
ATOM 756 C C . ALA A 1 98 ? 7.529 0.403 15.530 1.00 77.44 98 ALA A C 1
ATOM 758 O O . ALA A 1 98 ? 7.810 -0.253 14.515 1.00 77.44 98 ALA A O 1
ATOM 759 N N . PRO A 1 99 ? 8.369 0.464 16.578 1.00 71.38 99 PRO A N 1
ATOM 760 C CA . PRO A 1 99 ? 9.554 -0.381 16.672 1.00 71.38 99 PRO A CA 1
ATOM 761 C C . PRO A 1 99 ? 9.170 -1.856 16.490 1.00 71.38 99 PRO A C 1
ATOM 763 O O . PRO A 1 99 ? 8.158 -2.294 17.027 1.00 71.38 99 PRO A O 1
ATOM 766 N N . GLY A 1 100 ? 9.952 -2.614 15.720 1.00 69.88 100 GLY A N 1
ATOM 767 C CA . GLY A 1 100 ? 9.686 -4.041 15.498 1.00 69.88 100 GLY A CA 1
ATOM 768 C C . GLY A 1 100 ? 8.614 -4.354 14.446 1.00 69.88 100 GLY A C 1
ATOM 769 O O . GLY A 1 100 ? 8.305 -5.522 14.238 1.00 69.88 100 GLY A O 1
ATOM 770 N N . THR A 1 101 ? 8.096 -3.366 13.701 1.00 70.38 101 THR A N 1
ATOM 771 C CA . THR A 1 101 ? 7.158 -3.627 12.580 1.00 70.38 101 THR A CA 1
ATOM 772 C C . THR A 1 101 ? 7.745 -4.563 11.505 1.00 70.38 101 THR A C 1
ATOM 774 O O . THR A 1 101 ? 7.014 -5.167 10.728 1.00 70.38 101 THR A O 1
ATOM 777 N N . ASP A 1 102 ? 9.066 -4.726 11.463 1.00 66.75 102 ASP A N 1
ATOM 778 C CA . ASP A 1 102 ? 9.797 -5.641 10.587 1.00 66.75 102 ASP A CA 1
ATOM 779 C C . ASP A 1 102 ? 10.246 -6.950 11.275 1.00 66.75 102 ASP A C 1
ATOM 781 O O . ASP A 1 102 ? 10.855 -7.808 10.634 1.00 66.75 102 ASP A O 1
ATOM 785 N N . ALA A 1 103 ? 9.966 -7.131 12.571 1.00 63.94 103 ALA A N 1
ATOM 786 C CA . ALA A 1 103 ? 10.439 -8.268 13.365 1.00 63.94 103 ALA A CA 1
ATOM 787 C C . ALA A 1 103 ? 9.835 -9.603 12.909 1.00 63.94 103 ALA A C 1
ATOM 789 O O . ALA A 1 103 ? 10.539 -10.616 12.848 1.00 63.94 103 ALA A O 1
ATOM 790 N N . TRP A 1 104 ? 8.574 -9.585 12.472 1.00 61.28 104 TRP A N 1
ATOM 791 C CA . TRP A 1 104 ? 7.917 -10.748 11.877 1.00 61.28 104 TRP A CA 1
ATOM 792 C C . TRP A 1 104 ? 8.605 -11.201 10.578 1.00 61.28 104 TRP A C 1
ATOM 794 O O . TRP A 1 104 ? 8.685 -12.398 10.307 1.00 61.28 104 TRP A O 1
ATOM 804 N N . MET A 1 105 ? 9.220 -10.278 9.826 1.00 58.50 105 MET A N 1
ATOM 805 C CA . MET A 1 105 ? 9.991 -10.611 8.619 1.00 58.50 105 MET A CA 1
ATOM 806 C C . MET A 1 105 ? 11.341 -11.269 8.930 1.00 58.50 105 MET A C 1
ATOM 808 O O . MET A 1 105 ? 11.918 -11.928 8.067 1.00 58.50 105 MET A O 1
ATOM 812 N N . ARG A 1 106 ? 11.853 -11.118 10.160 1.00 54.97 106 ARG A N 1
ATOM 813 C CA . ARG A 1 106 ? 13.079 -11.777 10.644 1.00 54.97 106 ARG A CA 1
ATOM 814 C C . ARG A 1 106 ? 12.817 -13.128 11.328 1.00 54.97 106 ARG A C 1
ATOM 816 O O . ARG A 1 106 ? 13.749 -13.710 11.875 1.00 54.97 106 ARG A O 1
ATOM 823 N N . GLY A 1 107 ? 11.583 -13.640 11.284 1.00 48.75 107 GLY A N 1
ATOM 824 C CA . GLY A 1 107 ? 11.207 -14.932 11.872 1.00 48.75 107 GLY A CA 1
ATOM 825 C C . GLY A 1 107 ? 10.765 -14.876 13.341 1.00 48.75 107 GLY A C 1
ATOM 826 O O . GLY A 1 107 ? 10.702 -15.922 13.983 1.00 48.75 107 GLY A O 1
ATOM 827 N N . GLY A 1 108 ? 10.468 -13.690 13.885 1.00 44.44 108 GLY A N 1
ATOM 828 C CA . GLY A 1 108 ? 9.996 -13.522 15.262 1.00 44.44 108 GLY A CA 1
ATOM 829 C C . GLY A 1 108 ? 8.492 -13.262 15.344 1.00 44.44 108 GLY A C 1
ATOM 830 O O . GLY A 1 108 ? 8.011 -12.249 14.847 1.00 44.44 108 GLY A O 1
ATOM 831 N N . LEU A 1 109 ? 7.752 -14.144 16.020 1.00 48.31 109 LEU A N 1
ATOM 832 C CA . LEU A 1 109 ? 6.441 -13.811 16.583 1.00 48.31 109 LEU A CA 1
ATOM 833 C C . LEU A 1 109 ? 6.658 -12.833 17.746 1.00 48.31 109 LEU A C 1
ATOM 835 O O . LEU A 1 109 ? 6.785 -13.257 18.892 1.00 48.31 109 LEU A O 1
ATOM 839 N N . GLU A 1 110 ? 6.717 -11.534 17.472 1.00 47.34 110 GLU A N 1
ATOM 840 C CA . GLU A 1 110 ? 6.552 -10.525 18.521 1.00 47.34 110 GLU A CA 1
ATOM 841 C C . GLU A 1 110 ? 5.075 -10.135 18.548 1.00 47.34 110 GLU A C 1
ATOM 843 O O . GLU A 1 110 ? 4.630 -9.205 17.880 1.00 47.34 110 GLU A O 1
ATOM 848 N N . GLY A 1 111 ? 4.287 -10.937 19.269 1.00 42.94 111 GLY A N 1
ATOM 849 C CA . GLY A 1 111 ? 2.916 -10.586 19.607 1.00 42.94 111 GLY A CA 1
ATOM 850 C C . GLY A 1 111 ? 2.922 -9.299 20.424 1.00 42.94 111 GLY A C 1
ATOM 851 O O . GLY A 1 111 ? 3.342 -9.300 21.578 1.00 42.94 111 GLY A O 1
ATOM 852 N N . VAL A 1 112 ? 2.464 -8.208 19.822 1.00 42.41 112 VAL A N 1
ATOM 853 C CA . VAL A 1 112 ? 2.030 -7.023 20.559 1.00 42.41 112 VAL A CA 1
ATOM 854 C C . VAL A 1 112 ? 0.537 -7.168 20.798 1.00 42.41 112 VAL A C 1
ATOM 856 O O . VAL A 1 112 ? -0.286 -6.864 19.938 1.00 42.41 112 VAL A O 1
ATOM 859 N N . ASP A 1 113 ? 0.221 -7.701 21.973 1.00 38.41 113 ASP A N 1
ATOM 860 C CA . ASP A 1 113 ? -1.084 -7.555 22.600 1.00 38.41 113 ASP A CA 1
ATOM 861 C C . ASP A 1 113 ? -1.223 -6.089 23.027 1.00 38.41 113 ASP A C 1
ATOM 863 O O . ASP A 1 113 ? -0.589 -5.641 23.983 1.00 38.41 113 ASP A O 1
ATOM 867 N N . ALA A 1 114 ? -1.968 -5.308 22.247 1.00 39.94 114 ALA A N 1
ATOM 868 C CA . ALA A 1 114 ? -2.370 -3.963 22.631 1.00 39.94 114 ALA A CA 1
ATOM 869 C C . ALA A 1 114 ? -3.762 -4.038 23.263 1.00 39.94 114 ALA A C 1
ATOM 871 O O . ALA A 1 114 ? -4.740 -3.521 22.726 1.00 39.94 114 ALA A O 1
ATOM 872 N N . ASP A 1 115 ? -3.835 -4.709 24.407 1.00 42.91 115 ASP A N 1
ATOM 873 C CA . ASP A 1 115 ? -4.930 -4.538 25.344 1.00 42.91 115 ASP A CA 1
ATOM 874 C C . ASP A 1 115 ? -4.756 -3.167 26.003 1.00 42.91 115 ASP A C 1
ATOM 876 O O . ASP A 1 115 ? -3.772 -2.947 26.705 1.00 42.91 115 ASP A O 1
ATOM 880 N N . LEU A 1 116 ? -5.676 -2.235 25.745 1.00 33.22 116 LEU A N 1
ATOM 881 C CA . LEU A 1 116 ? -5.971 -1.116 26.643 1.00 33.22 116 LEU A CA 1
ATOM 882 C C . LEU A 1 116 ? -7.458 -0.763 26.531 1.00 33.22 116 LEU A C 1
ATOM 884 O O . LEU A 1 116 ? -7.855 0.245 25.945 1.00 33.22 116 LEU A O 1
ATOM 888 N N . ALA A 1 117 ? -8.283 -1.606 27.147 1.00 30.70 117 ALA A N 1
ATOM 889 C CA . ALA A 1 117 ? -9.440 -1.110 27.874 1.00 30.70 117 ALA A CA 1
ATOM 890 C C . ALA A 1 117 ? -8.963 -0.393 29.155 1.00 30.70 117 ALA A C 1
ATOM 892 O O . ALA A 1 117 ? -8.150 -0.932 29.909 1.00 30.70 117 ALA A O 1
ATOM 893 N N . GLY A 1 118 ? -9.483 0.812 29.401 1.00 34.09 118 GLY A N 1
ATOM 894 C CA . GLY A 1 118 ? -9.247 1.595 30.618 1.00 34.09 118 GLY A CA 1
ATOM 895 C C . GLY A 1 118 ? -9.826 2.994 30.531 1.00 34.09 118 GLY A C 1
ATOM 896 O O . GLY A 1 118 ? -9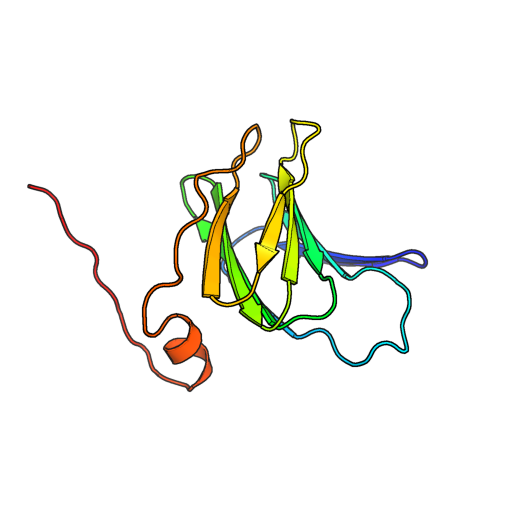.143 3.857 29.941 1.00 34.09 118 GLY A O 1
#

Organism: Tanacetum cinerariifolium (NCBI:txid118510)